Protein AF-A0A5J4YIM3-F1 (afdb_monomer)

Structure (mmCIF, N/CA/C/O backbone):
data_AF-A0A5J4YIM3-F1
#
_entry.id   AF-A0A5J4YIM3-F1
#
loop_
_atom_site.group_PDB
_atom_site.id
_atom_site.type_symbol
_atom_site.label_atom_id
_atom_site.label_alt_id
_atom_site.label_comp_id
_atom_site.label_asym_id
_atom_site.label_entity_id
_atom_site.label_seq_id
_atom_site.pdbx_PDB_ins_code
_atom_site.Cartn_x
_atom_site.Cartn_y
_atom_site.Cartn_z
_atom_site.occupancy
_atom_site.B_iso_or_equiv
_atom_site.auth_seq_id
_atom_site.auth_comp_id
_atom_site.auth_asym_id
_atom_site.auth_atom_id
_atom_site.pdbx_PDB_model_num
ATOM 1 N N . MET A 1 1 ? 9.539 19.266 -22.118 1.00 37.84 1 MET A N 1
ATOM 2 C CA . MET A 1 1 ? 9.646 18.967 -20.673 1.00 37.84 1 MET A CA 1
ATOM 3 C C . MET A 1 1 ? 8.254 18.775 -20.079 1.00 37.84 1 MET A C 1
ATOM 5 O O . MET A 1 1 ? 7.604 19.756 -19.751 1.00 37.84 1 MET A O 1
ATOM 9 N N . ALA A 1 2 ? 7.783 17.534 -19.958 1.00 45.56 2 ALA A N 1
ATOM 10 C CA . ALA A 1 2 ? 6.564 17.195 -19.223 1.00 45.56 2 ALA A CA 1
ATOM 11 C C . ALA A 1 2 ? 6.953 16.217 -18.107 1.00 45.56 2 ALA A C 1
ATOM 13 O O . ALA A 1 2 ? 7.021 15.017 -18.331 1.00 45.56 2 ALA A O 1
ATOM 14 N N . PHE A 1 3 ? 7.312 16.742 -16.934 1.00 39.53 3 PHE A N 1
ATOM 15 C CA . PHE A 1 3 ? 7.672 15.922 -15.765 1.00 39.53 3 PHE A CA 1
ATOM 16 C C . PHE A 1 3 ? 7.053 16.452 -14.460 1.00 39.53 3 PHE A C 1
ATOM 18 O O . PHE A 1 3 ? 7.565 16.209 -13.374 1.00 39.53 3 PHE A O 1
ATOM 25 N N . VAL A 1 4 ? 5.946 17.199 -14.552 1.00 47.19 4 VAL A N 1
ATOM 26 C CA . VAL A 1 4 ? 5.311 17.865 -13.395 1.00 47.19 4 VAL A CA 1
ATOM 27 C C . VAL A 1 4 ? 3.979 17.251 -12.949 1.00 47.19 4 VAL A C 1
ATOM 29 O O . VAL A 1 4 ? 3.438 17.657 -11.928 1.00 47.19 4 VAL A O 1
ATOM 32 N N . THR A 1 5 ? 3.457 16.231 -13.630 1.00 53.66 5 THR A N 1
ATOM 33 C CA . THR A 1 5 ? 2.149 15.636 -13.290 1.00 53.66 5 THR A CA 1
ATOM 34 C C . THR A 1 5 ? 2.204 14.489 -12.270 1.00 53.66 5 THR A C 1
ATOM 36 O O . THR A 1 5 ? 1.187 14.202 -11.644 1.00 53.66 5 THR A O 1
ATOM 39 N N . GLY A 1 6 ? 3.364 13.864 -12.026 1.00 46.38 6 GLY A N 1
ATOM 40 C CA . GLY A 1 6 ? 3.467 12.698 -11.129 1.00 46.38 6 GLY A CA 1
ATOM 41 C C . GLY A 1 6 ? 3.462 13.022 -9.626 1.00 46.38 6 GLY A C 1
ATOM 42 O O . GLY A 1 6 ? 2.847 12.309 -8.835 1.00 46.38 6 GLY A O 1
ATOM 43 N N . VAL A 1 7 ? 4.104 14.120 -9.212 1.00 48.09 7 VAL A N 1
ATOM 44 C CA . VAL A 1 7 ? 4.325 14.427 -7.782 1.00 48.09 7 VAL A CA 1
ATOM 45 C C . VAL A 1 7 ? 3.043 14.885 -7.074 1.00 48.09 7 VAL A C 1
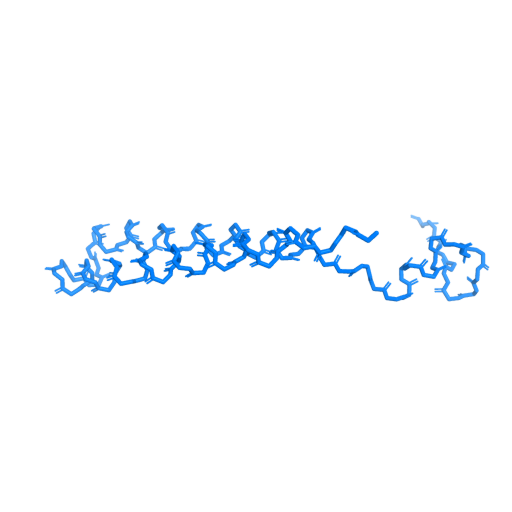ATOM 47 O O . VAL A 1 7 ? 2.784 14.480 -5.941 1.00 48.09 7 VAL A O 1
ATOM 50 N N . ALA A 1 8 ? 2.197 15.672 -7.744 1.00 48.03 8 ALA A N 1
ATOM 51 C CA . ALA A 1 8 ? 0.960 16.185 -7.151 1.00 48.03 8 ALA A CA 1
ATOM 52 C C . ALA A 1 8 ? -0.079 15.075 -6.883 1.00 48.03 8 ALA A C 1
ATOM 54 O O . ALA A 1 8 ? -0.750 15.090 -5.850 1.00 48.03 8 ALA A O 1
ATOM 55 N N . ALA A 1 9 ? -0.182 14.079 -7.772 1.00 52.84 9 ALA A N 1
ATOM 56 C CA . ALA A 1 9 ? -1.124 12.966 -7.626 1.00 52.84 9 ALA A CA 1
ATOM 57 C C . ALA A 1 9 ? -0.703 11.967 -6.530 1.00 52.84 9 ALA A C 1
ATOM 59 O O . ALA A 1 9 ? -1.554 11.477 -5.784 1.00 52.84 9 ALA A O 1
ATOM 60 N N . VAL A 1 10 ? 0.603 11.701 -6.386 1.00 56.47 10 VAL A N 1
ATOM 61 C CA . VAL A 1 10 ? 1.141 10.865 -5.295 1.00 56.47 10 VAL A CA 1
ATOM 62 C C . VAL A 1 10 ? 0.938 11.539 -3.935 1.00 56.47 10 VAL A C 1
ATOM 64 O O . VAL A 1 10 ? 0.504 10.877 -2.992 1.00 56.47 10 VAL A O 1
ATOM 67 N N . GLY A 1 11 ? 1.165 12.855 -3.843 1.00 60.09 11 GLY A N 1
ATOM 68 C CA . GLY A 1 11 ? 0.933 13.622 -2.615 1.00 60.09 11 GLY A CA 1
ATOM 69 C C . GLY A 1 11 ? -0.529 13.585 -2.157 1.00 60.09 11 GLY A C 1
ATOM 70 O O . GLY A 1 11 ? -0.804 13.293 -0.996 1.00 60.09 11 GLY A O 1
ATOM 71 N N . ALA A 1 12 ? -1.478 13.779 -3.077 1.00 63.50 12 ALA A N 1
ATOM 72 C CA . ALA A 1 12 ? -2.908 13.716 -2.765 1.00 63.50 12 ALA A CA 1
ATOM 73 C C . ALA A 1 12 ? -3.382 12.313 -2.327 1.00 63.50 12 ALA A C 1
ATOM 75 O O . ALA A 1 12 ? -4.298 12.207 -1.512 1.00 63.50 12 ALA A O 1
ATOM 76 N N . ARG A 1 13 ? -2.770 11.230 -2.830 1.00 75.81 13 ARG A N 1
ATOM 77 C CA . ARG A 1 13 ? -3.043 9.854 -2.362 1.00 75.81 13 ARG A CA 1
ATOM 78 C C . ARG A 1 13 ? -2.464 9.572 -0.982 1.00 75.81 13 ARG A C 1
ATOM 80 O O . ARG A 1 13 ? -3.148 8.962 -0.169 1.00 75.81 13 ARG A O 1
ATOM 87 N N . GLY A 1 14 ? -1.245 10.037 -0.707 1.00 79.06 14 GLY A N 1
ATOM 88 C CA . GLY A 1 14 ? -0.621 9.886 0.611 1.00 79.06 14 GLY A CA 1
ATOM 89 C C . GLY A 1 14 ? -1.461 10.512 1.728 1.00 79.06 14 GLY A C 1
ATOM 90 O O . GLY A 1 14 ? -1.615 9.914 2.791 1.00 79.06 14 GLY A O 1
ATOM 91 N N . VAL A 1 15 ? -2.087 11.663 1.456 1.00 83.69 15 VAL A N 1
ATOM 92 C CA . VAL A 1 15 ? -3.057 12.291 2.370 1.00 83.69 15 VAL A CA 1
ATOM 93 C C . VAL A 1 15 ? -4.275 11.384 2.601 1.00 83.69 15 VAL A C 1
ATOM 95 O O . VAL A 1 15 ? -4.618 11.126 3.749 1.00 83.69 15 VAL A O 1
ATOM 98 N N . LYS A 1 16 ? -4.864 10.807 1.542 1.00 90.94 16 LYS A N 1
ATOM 99 C CA . LYS A 1 16 ? -6.021 9.892 1.654 1.00 90.94 16 LYS A CA 1
ATOM 100 C C . LYS A 1 16 ? -5.721 8.624 2.459 1.00 90.94 16 LYS A C 1
ATOM 102 O O . LYS A 1 16 ? -6.546 8.230 3.274 1.00 90.94 16 LYS A O 1
ATOM 107 N N . ILE A 1 17 ? -4.558 8.001 2.250 1.00 94.19 17 ILE A N 1
ATOM 108 C CA . ILE A 1 17 ? -4.127 6.821 3.025 1.00 94.19 17 ILE A CA 1
ATOM 109 C C . ILE A 1 17 ? -3.937 7.203 4.496 1.00 94.19 17 ILE A C 1
ATOM 111 O O . ILE A 1 17 ? -4.403 6.499 5.383 1.00 94.19 17 ILE A O 1
ATOM 115 N N . SER A 1 18 ? -3.317 8.357 4.763 1.00 95.94 18 SER A N 1
ATOM 116 C CA . SER A 1 18 ? -3.097 8.835 6.135 1.00 95.94 18 SER A CA 1
ATOM 117 C C . SER A 1 18 ? -4.411 9.091 6.880 1.00 95.94 18 SER A C 1
ATOM 119 O O . SER A 1 18 ? -4.518 8.786 8.066 1.00 95.94 18 SER A O 1
ATOM 121 N N . ASP A 1 19 ? -5.419 9.636 6.197 1.00 96.44 19 ASP A N 1
ATOM 122 C CA . ASP A 1 19 ? -6.751 9.842 6.772 1.00 96.44 19 ASP A CA 1
ATOM 123 C C . ASP A 1 19 ? -7.502 8.514 6.974 1.00 96.44 19 ASP A C 1
ATOM 125 O O . ASP A 1 19 ? -8.155 8.332 8.003 1.00 96.44 19 ASP A O 1
ATOM 129 N N . ALA A 1 20 ? -7.360 7.559 6.048 1.00 96.12 20 ALA A N 1
ATOM 130 C CA . ALA A 1 20 ? -7.928 6.218 6.185 1.00 96.12 20 ALA A CA 1
ATOM 131 C C . ALA A 1 20 ? -7.324 5.450 7.375 1.00 96.12 20 ALA A C 1
ATOM 133 O O . ALA A 1 20 ? -8.071 4.849 8.144 1.00 96.12 20 ALA A O 1
ATOM 134 N N . ILE A 1 21 ? -6.004 5.542 7.587 1.00 97.62 21 ILE A N 1
ATOM 135 C CA . ILE A 1 21 ? -5.322 4.942 8.747 1.00 97.62 21 ILE A CA 1
ATOM 136 C C . ILE A 1 21 ? -5.893 5.503 10.051 1.00 97.62 21 ILE A C 1
ATOM 138 O O . ILE A 1 21 ? -6.277 4.730 10.926 1.00 97.62 21 ILE A O 1
ATOM 142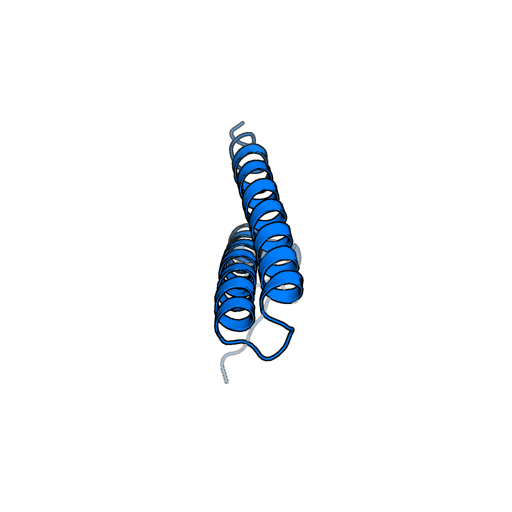 N N . LYS A 1 22 ? -6.039 6.830 10.167 1.00 98.00 22 LYS A N 1
ATOM 143 C CA . LYS A 1 22 ? -6.660 7.444 11.356 1.00 98.00 22 LYS A CA 1
ATOM 144 C C . LYS A 1 22 ? -8.082 6.928 11.577 1.00 98.00 22 LYS A C 1
ATOM 146 O O . LYS A 1 22 ? -8.447 6.594 12.701 1.00 98.00 22 LYS A O 1
ATOM 151 N N . GLY A 1 23 ? -8.877 6.821 10.511 1.00 96.81 23 GLY A N 1
ATOM 152 C CA . GLY A 1 23 ? -10.225 6.254 10.578 1.00 96.81 23 GLY A CA 1
ATOM 153 C C . GLY A 1 23 ? -10.237 4.802 11.072 1.00 96.81 23 GLY A C 1
ATOM 154 O O . GLY A 1 23 ? -11.060 4.445 11.918 1.00 96.81 23 GLY A O 1
ATOM 155 N N . ALA A 1 24 ? -9.297 3.981 10.605 1.00 97.06 24 ALA A N 1
ATOM 156 C CA . ALA A 1 24 ? -9.152 2.591 11.027 1.00 97.06 24 ALA A CA 1
ATOM 157 C C . ALA A 1 24 ? -8.679 2.461 12.485 1.00 97.06 24 ALA A C 1
ATOM 159 O O . ALA A 1 24 ? -9.209 1.633 13.235 1.00 97.06 24 ALA A O 1
ATOM 160 N N . GLU A 1 25 ? -7.756 3.313 12.936 1.00 97.88 25 GLU A N 1
ATOM 161 C CA . GLU A 1 25 ? -7.328 3.393 14.340 1.00 97.88 25 GLU A CA 1
ATOM 162 C C . GLU A 1 25 ? -8.472 3.829 15.265 1.00 97.88 25 GLU A C 1
ATOM 164 O O . GLU A 1 25 ? -8.662 3.259 16.347 1.00 97.88 25 GLU A O 1
ATOM 169 N N . GLU A 1 26 ? -9.280 4.799 14.835 1.00 97.94 26 GLU A N 1
ATOM 170 C CA . GLU A 1 26 ? -10.469 5.226 15.567 1.00 97.94 26 GLU A CA 1
ATOM 171 C C . GLU A 1 26 ? -11.518 4.118 15.656 1.00 97.94 26 GLU A C 1
ATOM 173 O O . GLU A 1 26 ? -12.050 3.873 16.741 1.00 97.94 26 GLU A O 1
ATOM 178 N N . ALA A 1 27 ? -11.817 3.434 14.548 1.00 97.19 27 ALA A N 1
ATOM 179 C CA . ALA A 1 27 ? -12.745 2.306 14.536 1.00 97.19 27 ALA A CA 1
ATOM 180 C C . ALA A 1 27 ? -12.241 1.175 15.444 1.00 97.19 27 ALA A C 1
ATOM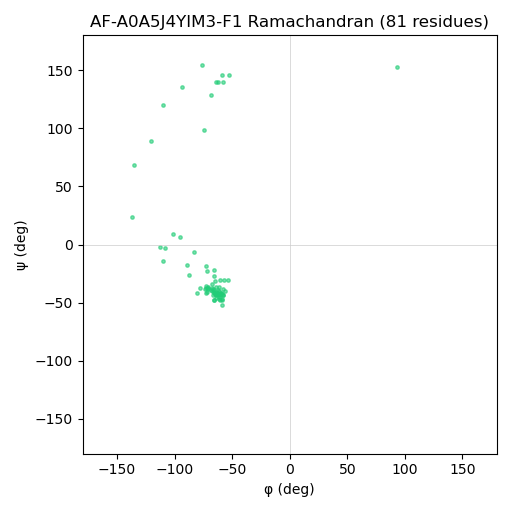 182 O O . ALA A 1 27 ? -12.988 0.643 16.264 1.00 97.19 27 ALA A O 1
ATOM 183 N N . THR A 1 28 ? -10.943 0.885 15.385 1.00 97.69 28 THR A N 1
ATOM 184 C CA . THR A 1 28 ? -10.282 -0.086 16.263 1.00 97.69 28 THR A CA 1
ATOM 185 C C . THR A 1 28 ? -10.412 0.294 17.736 1.00 97.69 28 THR A C 1
ATOM 187 O O . THR A 1 28 ? -10.680 -0.568 18.572 1.00 97.69 28 THR A O 1
ATOM 190 N N . SER A 1 29 ? -10.253 1.575 18.065 1.00 97.81 29 SER A N 1
ATOM 191 C CA . SER A 1 29 ? -10.362 2.077 19.439 1.00 97.81 29 SER A CA 1
ATOM 192 C C . SER A 1 29 ? -11.807 2.099 19.948 1.00 97.81 29 SER A C 1
ATOM 194 O O . SER A 1 29 ? -12.042 1.828 21.124 1.00 97.81 29 SER A O 1
ATOM 196 N N . LYS A 1 30 ? -12.778 2.407 19.078 1.00 97.88 30 LYS A N 1
ATOM 197 C CA . LYS A 1 30 ? -14.208 2.517 19.422 1.00 97.88 30 LYS A CA 1
ATOM 198 C C . LYS A 1 30 ? -14.905 1.157 19.504 1.00 97.88 30 LYS A C 1
ATOM 200 O O . LYS A 1 30 ? -15.708 0.945 20.407 1.00 97.88 30 LYS A O 1
ATOM 205 N N . PHE A 1 31 ? -14.607 0.253 18.574 1.00 96.56 31 PHE A N 1
ATOM 206 C CA . PHE A 1 31 ? -15.320 -1.019 18.410 1.00 96.5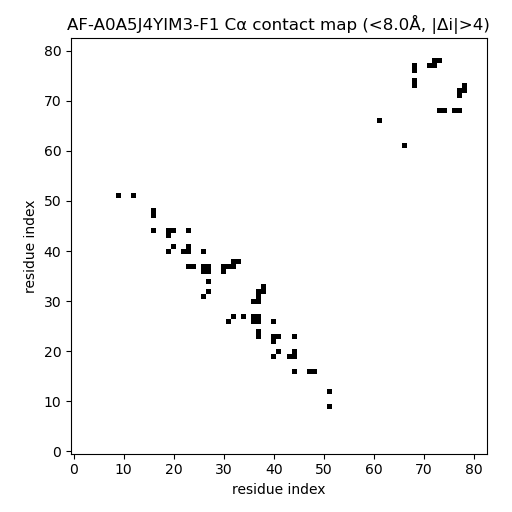6 31 PHE A CA 1
ATOM 207 C C . PHE A 1 31 ? -14.474 -2.240 18.806 1.00 96.56 31 PHE A C 1
ATOM 209 O O . PHE A 1 31 ? -15.011 -3.321 19.038 1.00 96.56 31 PHE A O 1
ATOM 216 N N . GLY A 1 32 ? -13.157 -2.070 18.958 1.00 96.06 32 GLY A N 1
ATOM 217 C CA . GLY A 1 32 ? -12.210 -3.127 19.310 1.00 96.06 32 GLY A CA 1
ATOM 218 C C . GLY A 1 32 ? -11.573 -3.788 18.085 1.00 96.06 32 GLY A C 1
ATOM 219 O O . GLY A 1 32 ? -12.164 -3.857 17.009 1.00 96.06 32 GLY A O 1
ATOM 220 N N . LYS A 1 33 ? -10.358 -4.327 18.260 1.00 91.69 33 LYS A N 1
ATOM 221 C CA . LYS A 1 33 ? -9.538 -4.920 17.180 1.00 91.69 33 LYS A CA 1
ATOM 222 C C . LYS A 1 33 ? -10.205 -6.064 16.407 1.00 91.69 33 LYS A C 1
ATOM 224 O O . LYS A 1 33 ? -9.891 -6.253 15.245 1.00 91.69 33 LYS A O 1
ATOM 229 N N . GLY A 1 34 ? -11.086 -6.835 17.046 1.00 93.00 34 GLY A N 1
ATOM 230 C CA . GLY A 1 34 ? -11.785 -7.966 16.419 1.00 93.00 34 GLY A CA 1
ATOM 231 C C . GLY A 1 34 ? -13.176 -7.629 15.877 1.00 93.00 34 GLY A C 1
ATOM 232 O O . GLY A 1 34 ? -13.922 -8.536 15.516 1.00 93.00 34 GLY A O 1
ATOM 233 N N . SER A 1 35 ? -13.565 -6.353 15.896 1.00 97.19 35 SER A N 1
ATOM 234 C CA . SER A 1 35 ? -14.871 -5.918 15.402 1.00 97.19 35 SER A CA 1
ATOM 235 C C . SER A 1 35 ? -14.915 -5.891 13.876 1.00 97.19 35 SER A C 1
ATOM 237 O O . SER A 1 35 ? -13.893 -5.726 13.208 1.00 97.19 35 SER A O 1
ATOM 239 N N . LYS A 1 36 ? -16.121 -6.027 13.316 1.00 97.38 36 LYS A N 1
ATOM 240 C CA . LYS A 1 36 ? -16.324 -5.944 11.863 1.00 97.38 36 LYS A CA 1
ATOM 241 C C . LYS A 1 36 ? -16.057 -4.531 11.356 1.00 97.38 36 LYS A C 1
ATOM 243 O O . LYS A 1 36 ? -15.549 -4.356 10.259 1.00 97.38 36 LYS A O 1
ATOM 248 N N . GLU A 1 37 ? -16.377 -3.537 12.172 1.00 95.44 37 GLU A N 1
ATOM 249 C CA . GLU A 1 37 ? -16.176 -2.121 11.904 1.00 95.44 37 GLU A CA 1
ATOM 250 C C . GLU A 1 37 ? -14.685 -1.788 11.793 1.00 95.44 37 GLU A C 1
ATOM 252 O O . GLU A 1 37 ? -14.287 -1.075 10.875 1.00 95.44 37 GLU A O 1
ATOM 257 N N . ALA A 1 38 ? -13.854 -2.338 12.687 1.00 97.19 38 ALA A N 1
ATOM 258 C CA . ALA A 1 38 ? -12.405 -2.213 12.579 1.00 97.19 38 ALA A CA 1
ATOM 259 C C . ALA A 1 38 ? -11.865 -2.950 11.345 1.00 97.19 38 ALA A C 1
ATOM 261 O O . ALA A 1 38 ? -11.051 -2.379 10.628 1.00 97.19 38 ALA A O 1
ATOM 262 N N . ALA A 1 39 ? -12.343 -4.169 11.066 1.00 97.50 39 ALA A N 1
ATOM 263 C CA . ALA A 1 39 ? -11.910 -4.941 9.899 1.00 97.50 39 ALA A CA 1
ATOM 264 C C . ALA A 1 39 ? -12.187 -4.195 8.582 1.00 97.50 39 ALA A C 1
ATOM 266 O O . ALA A 1 39 ? -11.260 -3.941 7.830 1.00 97.50 39 ALA A O 1
ATOM 267 N N . VAL A 1 40 ? -13.419 -3.722 8.363 1.00 97.31 40 VAL A N 1
ATOM 268 C CA . VAL A 1 40 ? -13.788 -2.986 7.137 1.00 97.31 40 VAL A CA 1
ATOM 269 C C . VAL A 1 40 ? -12.985 -1.689 6.975 1.00 97.31 40 VAL A C 1
ATOM 271 O O . VAL A 1 40 ? -12.634 -1.296 5.859 1.00 97.31 40 VAL A O 1
ATOM 274 N N . ALA A 1 41 ? -12.686 -1.000 8.081 1.00 96.88 41 ALA A N 1
ATOM 275 C CA . ALA A 1 41 ? -11.870 0.207 8.034 1.00 96.88 41 ALA A CA 1
ATOM 276 C C . ALA A 1 41 ? -10.414 -0.102 7.640 1.00 96.88 41 ALA A C 1
ATOM 278 O O . ALA A 1 41 ? -9.841 0.636 6.840 1.00 96.88 41 ALA A O 1
ATOM 279 N N . TRP A 1 42 ? -9.839 -1.197 8.145 1.00 97.69 42 TRP A N 1
ATOM 280 C CA . TRP A 1 42 ? -8.505 -1.656 7.744 1.00 97.69 42 TRP A CA 1
ATOM 281 C C . TRP A 1 42 ? -8.469 -2.222 6.319 1.00 97.69 42 TRP A C 1
ATOM 283 O O . TRP A 1 42 ? -7.530 -1.900 5.597 1.00 97.69 42 TRP A O 1
ATOM 293 N N . ASP A 1 43 ? -9.508 -2.927 5.864 1.00 97.62 43 ASP A N 1
ATOM 294 C CA . ASP A 1 43 ? -9.627 -3.382 4.468 1.00 97.62 43 ASP A CA 1
ATOM 295 C C . ASP A 1 43 ? -9.542 -2.187 3.502 1.00 97.62 43 ASP A C 1
ATOM 297 O O . ASP A 1 43 ? -8.868 -2.225 2.477 1.00 97.62 43 ASP A O 1
ATOM 301 N N . THR A 1 44 ? -10.169 -1.064 3.865 1.00 95.75 44 THR A N 1
ATOM 302 C CA . THR A 1 44 ? -10.109 0.166 3.061 1.00 95.75 44 THR A CA 1
ATOM 303 C C . THR A 1 44 ? -8.685 0.734 2.978 1.00 95.75 44 THR A C 1
ATOM 305 O O . THR A 1 44 ? -8.299 1.272 1.939 1.00 95.75 44 THR A O 1
ATOM 308 N N . VAL A 1 45 ? -7.898 0.635 4.055 1.00 97.38 45 VAL A N 1
ATOM 309 C CA . VAL A 1 45 ? -6.483 1.043 4.052 1.00 97.38 45 VAL A CA 1
ATOM 310 C C . VAL A 1 45 ? -5.680 0.134 3.125 1.00 97.38 45 VAL A C 1
ATOM 312 O O . VAL A 1 45 ? -4.955 0.652 2.274 1.00 97.38 45 VAL A O 1
ATOM 315 N N . GLU A 1 46 ? -5.851 -1.186 3.238 1.00 96.25 46 GLU A N 1
ATOM 316 C CA . GLU A 1 46 ? -5.133 -2.156 2.402 1.00 96.25 46 GLU A CA 1
ATOM 317 C C . GLU A 1 46 ? -5.394 -1.930 0.908 1.00 96.25 46 GLU A C 1
ATOM 319 O O . GLU A 1 46 ? -4.449 -1.888 0.120 1.00 96.25 46 GLU A O 1
ATOM 324 N N . GLU A 1 47 ? -6.643 -1.683 0.511 1.00 95.06 47 GLU A N 1
ATOM 325 C CA . GLU A 1 47 ? -6.990 -1.401 -0.889 1.00 95.06 47 GLU A CA 1
ATOM 326 C C . GLU A 1 47 ? -6.333 -0.110 -1.412 1.00 95.06 47 GLU A C 1
ATOM 328 O O . GLU A 1 47 ? -5.794 -0.065 -2.525 1.00 95.06 47 GLU A O 1
ATOM 333 N N . LEU A 1 48 ? -6.321 0.958 -0.605 1.00 95.06 48 LEU A N 1
ATOM 334 C CA . LEU A 1 48 ? -5.690 2.225 -0.991 1.00 95.06 48 LEU A CA 1
ATOM 335 C C . LEU A 1 48 ? -4.167 2.092 -1.124 1.00 95.06 48 LEU A C 1
ATOM 337 O O . LEU A 1 48 ? -3.565 2.689 -2.026 1.00 95.06 48 LEU A O 1
ATOM 341 N N . GLU A 1 49 ? -3.534 1.325 -0.239 1.00 94.31 49 GLU A N 1
ATOM 342 C CA . GLU A 1 49 ? -2.100 1.053 -0.301 1.00 94.31 49 GLU A CA 1
ATOM 343 C C . GLU A 1 49 ? -1.740 0.137 -1.473 1.00 94.31 49 GLU A C 1
ATOM 345 O O . GLU A 1 49 ? -0.740 0.390 -2.156 1.00 94.31 49 GLU A O 1
ATOM 350 N N . ALA A 1 50 ? -2.577 -0.859 -1.769 1.00 93.06 50 ALA A N 1
ATOM 351 C CA . ALA A 1 50 ? -2.430 -1.718 -2.937 1.00 93.06 50 ALA A CA 1
ATOM 352 C C . ALA A 1 50 ? -2.499 -0.901 -4.235 1.00 93.06 50 ALA A C 1
ATOM 354 O O . ALA A 1 50 ? -1.595 -1.009 -5.072 1.00 93.06 50 ALA A O 1
ATOM 355 N N . GLU A 1 51 ? -3.487 -0.007 -4.381 1.00 92.00 51 GLU A N 1
ATOM 356 C CA . GLU A 1 51 ? -3.549 0.910 -5.526 1.00 92.00 51 GLU A CA 1
ATOM 357 C C . GLU A 1 51 ? -2.286 1.781 -5.591 1.00 92.00 51 GLU A C 1
ATOM 359 O O . GLU A 1 51 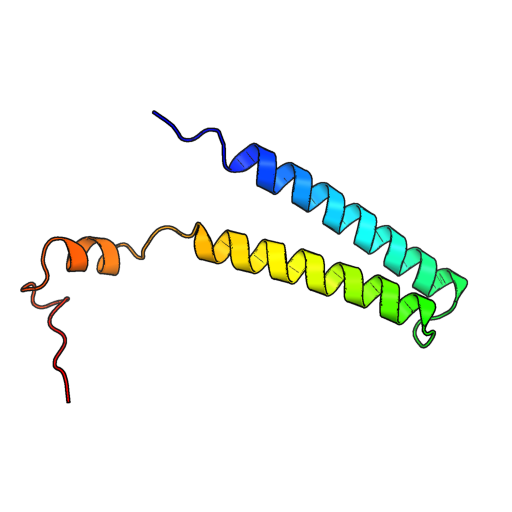? -1.669 1.915 -6.651 1.00 92.00 51 GLU A O 1
ATOM 364 N N . ALA A 1 52 ? -1.863 2.370 -4.470 1.00 89.81 52 ALA A N 1
ATOM 365 C CA . ALA A 1 52 ? -0.682 3.227 -4.448 1.00 89.81 52 ALA A CA 1
ATOM 366 C C . ALA A 1 52 ? 0.595 2.472 -4.851 1.00 89.81 52 ALA A C 1
ATOM 368 O O . ALA A 1 52 ? 1.416 3.021 -5.592 1.00 89.81 52 ALA A O 1
ATOM 369 N N . SER A 1 53 ? 0.756 1.226 -4.405 1.00 89.44 53 SER A N 1
ATOM 370 C CA . SER A 1 53 ? 1.866 0.351 -4.792 1.00 89.44 53 SER A CA 1
ATOM 371 C C . SER A 1 53 ? 1.812 -0.001 -6.279 1.00 89.44 53 SER A C 1
ATOM 373 O O . SER A 1 53 ? 2.796 0.199 -6.993 1.00 89.44 53 SER A O 1
ATOM 375 N N . HIS A 1 54 ? 0.646 -0.410 -6.784 1.00 88.44 54 HIS A N 1
ATOM 376 C CA . HIS A 1 54 ? 0.455 -0.735 -8.197 1.00 88.44 54 HIS A CA 1
ATOM 377 C C . HIS A 1 54 ? 0.785 0.455 -9.103 1.00 88.44 54 HIS A C 1
ATOM 379 O O . HIS A 1 54 ? 1.459 0.318 -10.125 1.00 88.44 54 HIS A O 1
ATOM 385 N N . GLN A 1 55 ? 0.355 1.653 -8.712 1.00 87.94 55 GLN A N 1
ATOM 386 C CA . GLN A 1 55 ? 0.665 2.880 -9.438 1.00 87.94 55 GLN A CA 1
ATOM 387 C C . GLN A 1 55 ? 2.163 3.198 -9.384 1.00 87.94 55 GLN A C 1
ATOM 389 O O . GLN A 1 55 ? 2.733 3.585 -10.400 1.00 87.94 55 GLN A O 1
ATOM 394 N N . LYS A 1 56 ? 2.834 3.014 -8.241 1.00 87.62 56 LYS A N 1
ATOM 395 C CA . LYS A 1 56 ? 4.296 3.181 -8.154 1.00 87.62 56 LYS A CA 1
ATOM 396 C C . LYS A 1 56 ? 5.033 2.205 -9.069 1.00 87.62 56 LYS A C 1
ATOM 398 O O . LYS A 1 56 ? 5.924 2.643 -9.785 1.00 87.62 56 LYS A O 1
ATOM 403 N N . ALA A 1 57 ? 4.633 0.935 -9.084 1.00 86.81 57 ALA A N 1
ATOM 404 C CA . ALA A 1 57 ? 5.211 -0.077 -9.965 1.00 86.81 57 ALA A CA 1
ATOM 405 C C . ALA A 1 57 ? 4.960 0.246 -11.448 1.00 86.81 57 ALA A C 1
ATOM 407 O O . ALA A 1 57 ? 5.881 0.193 -12.252 1.00 86.81 57 ALA A O 1
ATOM 408 N N . SER A 1 58 ? 3.747 0.683 -11.799 1.00 82.88 58 SER A N 1
ATOM 409 C CA . SER A 1 58 ? 3.391 1.063 -13.178 1.00 82.88 58 SER A CA 1
ATOM 410 C C . SER A 1 58 ? 4.150 2.295 -13.682 1.00 82.88 58 SER A C 1
ATOM 412 O O . SER A 1 58 ? 4.331 2.464 -14.883 1.00 82.88 58 SER A O 1
ATOM 414 N N . ASN A 1 59 ? 4.571 3.177 -12.772 1.00 80.31 59 ASN A N 1
ATOM 415 C CA . ASN A 1 59 ? 5.354 4.372 -13.088 1.00 80.31 59 ASN A CA 1
ATOM 416 C C . ASN A 1 59 ? 6.851 4.190 -12.786 1.00 80.31 59 ASN A C 1
ATOM 418 O O . ASN A 1 59 ? 7.599 5.174 -12.807 1.00 80.31 59 ASN A O 1
ATOM 422 N N . ALA A 1 60 ? 7.291 2.970 -12.464 1.00 80.69 60 ALA A N 1
ATOM 423 C CA . ALA A 1 60 ? 8.699 2.691 -12.254 1.00 80.69 60 ALA A CA 1
ATOM 424 C C . ALA A 1 60 ? 9.458 2.923 -13.564 1.00 80.69 60 ALA A C 1
ATOM 426 O O . ALA A 1 60 ? 8.978 2.611 -14.655 1.00 80.69 60 ALA A O 1
ATOM 427 N N . LYS A 1 61 ? 10.650 3.515 -13.456 1.00 82.31 61 LYS A N 1
ATOM 428 C CA . LYS A 1 61 ? 11.584 3.540 -14.580 1.00 82.31 61 LYS A CA 1
ATOM 429 C C . LYS A 1 61 ? 11.944 2.095 -14.917 1.00 82.31 61 LYS A C 1
ATOM 431 O O . LYS A 1 61 ? 12.124 1.305 -13.990 1.00 82.31 61 LYS A O 1
ATOM 436 N N . LYS A 1 62 ? 12.039 1.780 -16.214 1.00 83.75 62 LYS A N 1
ATOM 437 C CA . LYS A 1 62 ? 12.623 0.512 -16.652 1.00 83.75 62 LYS A CA 1
ATOM 438 C C . LYS A 1 62 ? 13.998 0.364 -16.015 1.00 83.75 62 LYS A C 1
ATOM 440 O O . LYS A 1 62 ? 14.682 1.367 -15.775 1.00 83.75 62 LYS A O 1
ATOM 445 N N . ASP A 1 63 ? 14.364 -0.872 -15.702 1.00 88.50 63 ASP A N 1
ATOM 446 C CA . ASP A 1 63 ? 15.725 -1.129 -15.264 1.00 88.50 63 ASP A CA 1
ATOM 447 C C . ASP A 1 63 ? 16.690 -0.652 -16.367 1.00 88.50 63 ASP A C 1
ATOM 449 O O . ASP A 1 63 ? 16.379 -0.828 -17.548 1.00 88.50 63 ASP A O 1
ATOM 453 N N . PRO A 1 64 ? 17.828 -0.021 -16.032 1.00 90.50 64 PRO A N 1
ATOM 454 C CA . PRO A 1 64 ? 18.766 0.457 -17.042 1.00 90.50 64 PRO A CA 1
ATOM 455 C C . PRO A 1 64 ? 19.201 -0.625 -18.038 1.00 90.50 64 PRO A C 1
ATOM 457 O O . PRO A 1 64 ? 19.471 -0.301 -19.192 1.00 90.50 64 PRO A O 1
ATOM 460 N N . LEU A 1 65 ? 19.251 -1.895 -17.614 1.00 90.75 65 LEU A N 1
ATOM 461 C CA . LEU A 1 65 ? 19.533 -3.008 -18.514 1.00 90.75 65 LEU A CA 1
ATOM 462 C C . LEU A 1 65 ? 18.358 -3.291 -19.457 1.00 9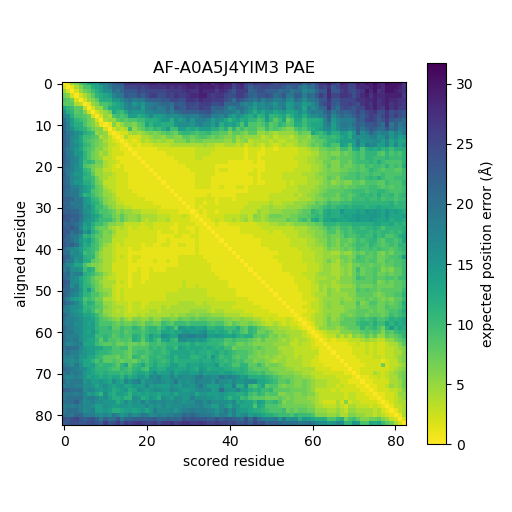0.75 65 LEU A C 1
ATOM 464 O O . LEU A 1 65 ? 18.587 -3.510 -20.638 1.00 90.75 65 LEU A O 1
ATOM 468 N N . GLU A 1 66 ? 17.113 -3.245 -18.978 1.00 89.12 66 GLU A N 1
ATOM 469 C CA . GLU A 1 66 ? 15.93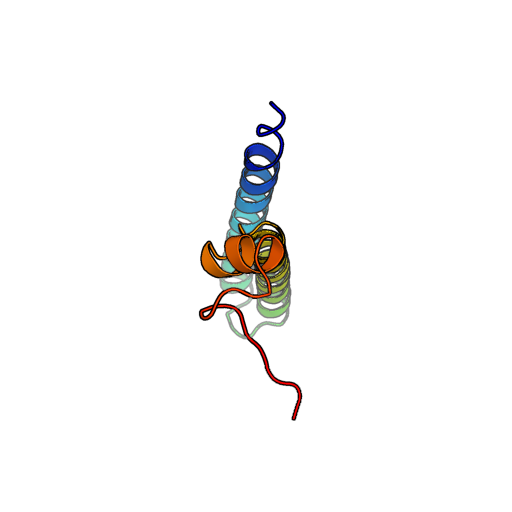8 -3.405 -19.848 1.00 89.12 66 GLU A CA 1
ATOM 470 C C . GLU A 1 66 ? 15.843 -2.289 -20.891 1.00 89.12 66 GLU A C 1
ATOM 472 O O . GLU A 1 66 ? 15.580 -2.571 -22.056 1.00 89.12 66 GLU A O 1
ATOM 477 N N . GLU A 1 67 ? 16.093 -1.036 -20.492 1.00 91.12 67 GLU A N 1
ATOM 478 C CA . GLU A 1 67 ? 16.126 0.099 -21.426 1.00 91.12 67 GLU A CA 1
ATOM 479 C C . GLU A 1 67 ? 17.223 -0.093 -22.486 1.00 91.12 67 GLU A C 1
ATOM 481 O O . GLU A 1 67 ? 16.977 0.111 -23.670 1.00 91.12 67 GLU A O 1
ATOM 486 N N . TYR A 1 68 ? 18.407 -0.565 -22.085 1.00 91.44 68 TYR A N 1
ATOM 487 C CA . TYR A 1 68 ? 19.489 -0.889 -23.017 1.00 91.44 68 TYR A CA 1
ATOM 488 C C . TYR A 1 68 ? 19.123 -2.033 -23.976 1.00 91.44 68 TYR A C 1
ATOM 490 O O . TYR A 1 68 ? 19.391 -1.948 -25.174 1.00 91.44 68 TYR A O 1
ATOM 498 N N . CYS A 1 69 ? 18.482 -3.087 -23.471 1.00 92.94 69 CYS A N 1
ATOM 499 C CA . CYS A 1 69 ? 18.106 -4.248 -24.272 1.00 92.94 69 CYS A CA 1
ATOM 500 C C . CYS A 1 69 ? 16.956 -3.985 -25.252 1.00 92.94 69 CYS A C 1
ATOM 502 O O . CYS A 1 69 ? 16.863 -4.692 -26.256 1.00 92.94 69 CYS A O 1
ATOM 504 N N . ASP A 1 70 ? 16.113 -2.974 -25.010 1.00 90.12 70 ASP A N 1
ATOM 505 C CA . ASP A 1 70 ? 15.122 -2.511 -25.994 1.00 90.12 70 ASP A CA 1
ATOM 506 C C . ASP A 1 70 ? 15.795 -1.896 -27.237 1.00 90.12 70 ASP A C 1
ATOM 508 O O . ASP A 1 70 ? 15.326 -2.103 -28.359 1.00 90.12 70 ASP A O 1
ATOM 512 N N . ASP A 1 71 ? 16.885 -1.144 -27.042 1.00 91.56 71 ASP A N 1
ATOM 513 C CA . ASP A 1 71 ? 17.608 -0.447 -28.115 1.00 91.56 71 ASP A CA 1
ATOM 514 C C . ASP A 1 71 ? 18.680 -1.324 -28.792 1.00 91.56 71 ASP A C 1
ATOM 516 O O . ASP A 1 71 ? 19.019 -1.093 -29.956 1.00 91.56 71 ASP A O 1
ATOM 520 N N . ALA A 1 72 ? 19.217 -2.324 -28.083 1.00 90.75 72 ALA A N 1
ATOM 521 C CA . ALA A 1 72 ? 20.265 -3.231 -28.561 1.00 90.75 72 ALA A CA 1
ATOM 522 C C . ALA A 1 72 ? 19.959 -4.707 -28.213 1.00 90.75 72 ALA A C 1
ATOM 524 O O . ALA A 1 72 ? 20.665 -5.317 -27.402 1.00 90.75 72 ALA A O 1
ATOM 525 N N . PRO A 1 73 ? 18.934 -5.324 -28.831 1.00 88.62 73 PRO A N 1
ATOM 526 C CA . PRO A 1 73 ? 18.521 -6.692 -28.510 1.00 88.62 73 PRO A CA 1
ATOM 527 C C . PRO A 1 73 ? 19.577 -7.750 -28.872 1.00 88.62 73 PRO A C 1
ATOM 529 O O . PRO A 1 73 ? 19.560 -8.853 -28.327 1.00 88.62 73 PRO A O 1
ATOM 532 N N . GLU A 1 74 ? 20.501 -7.442 -29.789 1.00 87.06 74 GLU A N 1
ATOM 533 C CA . GLU A 1 74 ? 21.619 -8.319 -30.148 1.00 87.06 74 GLU A CA 1
ATOM 534 C C . GLU A 1 74 ? 22.838 -8.230 -29.219 1.00 87.06 74 GLU A C 1
ATOM 536 O O . GLU A 1 74 ? 23.774 -9.013 -29.405 1.00 87.06 74 GLU A O 1
ATOM 541 N N . ALA A 1 75 ? 22.857 -7.301 -28.253 1.00 91.81 75 ALA A N 1
ATOM 542 C CA . ALA A 1 75 ? 23.948 -7.206 -27.287 1.00 91.81 75 ALA A CA 1
ATOM 543 C C . ALA A 1 75 ? 24.086 -8.515 -26.493 1.00 91.81 75 ALA A C 1
ATOM 545 O O . ALA A 1 75 ? 23.096 -9.195 -26.203 1.00 91.81 75 ALA A O 1
ATOM 546 N N . ASP A 1 76 ? 25.317 -8.876 -26.128 1.00 90.62 76 ASP A N 1
ATOM 547 C CA . ASP A 1 76 ? 25.596 -10.138 -25.434 1.00 90.62 76 ASP A CA 1
ATOM 548 C C . ASP A 1 76 ? 24.858 -10.214 -24.084 1.00 90.62 76 ASP A C 1
ATOM 550 O O . ASP A 1 76 ? 24.430 -11.292 -23.667 1.00 90.62 76 ASP A O 1
ATOM 554 N N . GLU A 1 77 ? 24.643 -9.067 -23.438 1.00 87.00 77 GLU A N 1
ATOM 555 C CA . GLU A 1 77 ? 23.896 -8.912 -22.189 1.00 87.00 77 GLU A CA 1
ATOM 556 C C . GLU A 1 77 ? 22.372 -9.071 -22.352 1.00 87.00 77 GLU A C 1
ATOM 558 O O . GLU A 1 77 ? 21.676 -9.310 -21.366 1.00 87.00 77 GLU A O 1
ATOM 563 N N . CYS A 1 78 ? 21.859 -8.957 -23.579 1.00 91.50 78 CYS A N 1
ATOM 564 C CA . CYS A 1 78 ? 20.428 -8.891 -23.902 1.00 91.50 78 CYS A CA 1
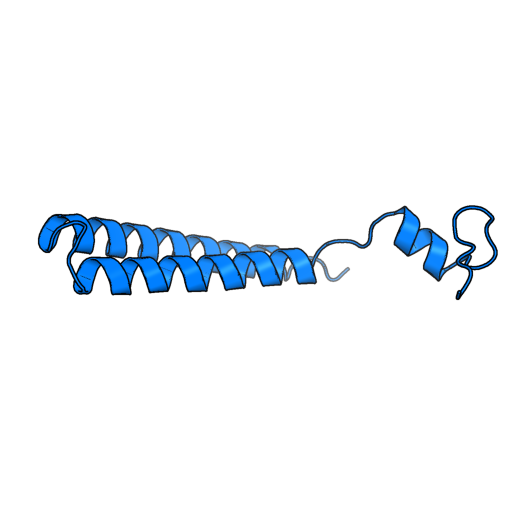ATOM 565 C C . CYS A 1 78 ? 19.915 -10.115 -24.667 1.00 91.50 78 CYS A C 1
ATOM 567 O O . CYS A 1 78 ? 18.726 -10.228 -24.975 1.00 91.50 78 CYS A O 1
ATOM 569 N N . ARG A 1 79 ? 20.810 -11.052 -24.981 1.00 88.12 79 ARG A N 1
ATOM 570 C CA . ARG A 1 79 ? 20.499 -12.217 -25.798 1.00 88.12 79 ARG A CA 1
ATOM 571 C C . ARG A 1 79 ? 19.683 -13.252 -25.024 1.00 88.12 79 ARG A C 1
ATOM 573 O O . ARG A 1 79 ? 20.228 -14.098 -24.316 1.00 88.12 79 ARG A O 1
ATOM 580 N N . THR A 1 80 ? 18.372 -13.236 -25.231 1.00 85.94 80 THR A N 1
ATOM 581 C CA . THR A 1 80 ? 17.442 -14.230 -24.675 1.00 85.94 80 THR A CA 1
ATOM 582 C C . THR A 1 80 ? 17.203 -15.368 -25.671 1.00 85.94 80 THR A C 1
ATOM 584 O O . THR A 1 80 ? 16.984 -15.129 -26.858 1.00 85.94 80 THR A O 1
ATOM 587 N N . TYR A 1 81 ? 17.225 -16.618 -25.202 1.00 83.38 81 TYR A N 1
ATOM 588 C CA . TYR A 1 81 ? 16.923 -17.799 -26.019 1.00 83.38 81 TYR A CA 1
ATOM 589 C C . TYR A 1 81 ? 15.585 -18.405 -25.586 1.00 83.38 81 TYR A C 1
ATOM 591 O O . TYR A 1 81 ? 15.442 -18.817 -24.434 1.00 83.38 81 TYR A O 1
ATOM 599 N N . ASP A 1 82 ? 14.624 -18.473 -26.506 1.00 78.56 82 ASP A N 1
ATOM 600 C CA . ASP A 1 82 ? 13.366 -19.202 -26.306 1.00 78.56 82 ASP A CA 1
ATOM 601 C C . ASP A 1 82 ? 13.668 -20.715 -26.246 1.00 78.56 82 ASP A C 1
ATOM 603 O O . ASP A 1 82 ? 14.401 -21.223 -27.102 1.00 78.56 82 ASP A O 1
ATOM 607 N N . ASN A 1 83 ? 13.188 -21.410 -25.207 1.00 64.31 83 ASN A N 1
ATOM 608 C CA . ASN A 1 83 ? 13.412 -22.848 -24.969 1.00 64.31 83 ASN A CA 1
ATOM 609 C C . ASN A 1 83 ? 12.117 -23.642 -25.125 1.00 64.31 83 ASN A C 1
ATOM 611 O O . ASN A 1 83 ? 11.107 -23.234 -24.510 1.00 64.31 83 ASN A O 1
#

Mean predicted aligned error: 8.9 Å

Secondary structure (DSSP, 8-state):
---SSHHHHHHHHHHHHHHHHHHHHHHHHHH-TTSHHHHHHHHHHHHHHHHHHHHHHHTPPPPHHHHHHHH-TTSTTT-----

pLDDT: mean 85.32, std 15.98, range [37.84, 98.0]

Foldseek 3Di:
DPDPPPPVVLVVLVVVLVVLVVLLVVQCVPVNPPDPSNVVSVVVSVVSVVVSVVVCVVPDDDDPLVVVCVVPCPDPSNPDDDD

Solvent-accessible surface area (backbone atoms only — not comparable to full-atom values): 4860 Å² total; per-residue (Å²): 141,88,85,75,73,65,63,62,57,54,52,58,47,54,53,52,47,54,52,35,47,53,51,17,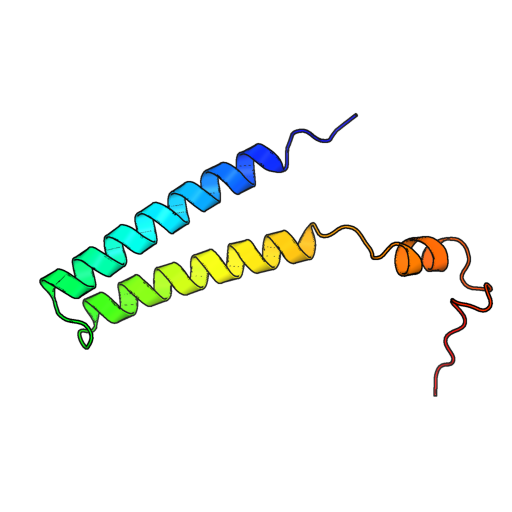53,47,31,24,70,74,62,31,80,88,27,69,65,14,47,57,34,44,52,55,35,53,54,52,50,49,53,52,50,53,52,49,60,75,68,47,76,71,54,72,65,58,56,47,28,73,80,37,50,83,39,86,93,40,64,78,79,92,128

Sequence (83 aa):
MAFVTGVAAVGARGVKISDAIKGAEEATSKFGKGSKEAAVAWDTVEELEAEASHQKASNAKKDPLEEYCDDAPEADECRTYDN

InterPro domains:
  IPR003823 CP12 domain [SM01093] (16-83)
  IPR039314 Calvin cycle protein CP12-like [PTHR33921] (16-83)

Organism: Porphyridium purpureum (NCBI:txid35688)

Radius of gyration: 20.7 Å; Cα contacts (8 Å, |Δi|>4): 39; chains: 1; bounding box: 42×42×50 Å

Nearest PDB structures (foldseek):
  5nfd-assembly2_B  TM=8.574E-01  e=4.101E+00  Homo sapiens